Protein AF-A0A2E8SE80-F1 (afdb_monomer)

pLDDT: mean 87.83, std 9.96, range [51.25, 95.75]

Radius of gyration: 15.86 Å; Cα contacts (8 Å, |Δi|>4): 78; chains: 1; bounding box: 35×15×48 Å

Structure (mmCIF, N/CA/C/O backbone):
data_AF-A0A2E8SE80-F1
#
_entry.id   AF-A0A2E8SE80-F1
#
loop_
_atom_site.group_PDB
_atom_site.id
_atom_site.type_symbol
_atom_site.label_atom_id
_atom_site.label_alt_id
_atom_site.label_comp_id
_atom_site.label_asym_id
_atom_site.label_entity_id
_atom_site.label_seq_id
_atom_site.pdbx_PDB_ins_code
_atom_site.Cartn_x
_atom_site.Cartn_y
_atom_site.Cartn_z
_atom_site.occupancy
_atom_site.B_iso_or_equiv
_atom_site.auth_seq_id
_atom_site.auth_comp_id
_atom_site.auth_asym_id
_atom_site.auth_atom_id
_atom_site.pdbx_PDB_model_num
ATOM 1 N N . MET A 1 1 ? 11.054 -3.445 -28.684 1.00 51.25 1 MET A N 1
ATOM 2 C CA . MET A 1 1 ? 10.386 -4.247 -27.633 1.00 51.25 1 MET A CA 1
ATOM 3 C C . MET A 1 1 ? 10.682 -3.710 -26.222 1.00 51.25 1 MET A C 1
ATOM 5 O O . MET A 1 1 ? 9.757 -3.638 -25.423 1.00 51.25 1 MET A O 1
ATOM 9 N N . GLU A 1 2 ? 11.897 -3.213 -25.942 1.00 58.66 2 GLU A N 1
ATOM 10 C CA . GLU A 1 2 ? 12.315 -2.651 -24.634 1.00 58.66 2 GLU A CA 1
ATOM 11 C C . GLU A 1 2 ? 11.489 -1.472 -24.078 1.00 58.66 2 GLU A C 1
ATOM 13 O O . GLU A 1 2 ? 11.226 -1.421 -22.878 1.00 58.66 2 GLU A O 1
ATOM 18 N N . LYS A 1 3 ? 11.012 -0.531 -24.911 1.00 59.78 3 LYS A N 1
ATOM 19 C CA . LYS A 1 3 ? 10.270 0.656 -24.418 1.00 59.78 3 LYS A CA 1
ATOM 20 C C . LYS A 1 3 ? 9.009 0.308 -23.605 1.00 59.78 3 LYS A C 1
ATOM 22 O O . LYS A 1 3 ? 8.600 1.084 -22.742 1.00 59.78 3 LYS A O 1
ATOM 27 N N . ASN A 1 4 ? 8.407 -0.857 -23.851 1.00 71.19 4 ASN A N 1
ATOM 28 C CA . ASN A 1 4 ? 7.213 -1.312 -23.135 1.00 71.19 4 ASN A CA 1
ATOM 29 C C . ASN A 1 4 ? 7.536 -1.856 -21.735 1.00 71.19 4 ASN A C 1
ATOM 31 O O . ASN A 1 4 ? 6.714 -1.715 -20.831 1.00 71.19 4 ASN A O 1
ATOM 35 N N . LEU A 1 5 ? 8.722 -2.441 -21.543 1.00 75.81 5 LEU A N 1
ATOM 36 C CA . LEU A 1 5 ? 9.172 -2.981 -20.257 1.00 75.81 5 LEU A CA 1
ATOM 37 C C . LEU A 1 5 ? 9.461 -1.859 -19.261 1.00 75.81 5 LEU A C 1
ATOM 39 O O . LEU A 1 5 ? 8.974 -1.915 -18.136 1.00 75.81 5 LEU A O 1
ATOM 43 N N . PHE A 1 6 ? 10.145 -0.796 -19.695 1.00 79.62 6 PHE A N 1
ATOM 44 C CA . PHE A 1 6 ? 10.405 0.368 -18.843 1.00 79.62 6 PHE A CA 1
ATOM 45 C C . PHE A 1 6 ? 9.112 1.076 -18.409 1.00 79.62 6 PHE A C 1
ATOM 47 O O . PHE A 1 6 ? 8.942 1.393 -17.233 1.00 79.62 6 PHE A O 1
ATOM 54 N N . LYS A 1 7 ? 8.159 1.269 -19.336 1.00 84.56 7 LYS A N 1
ATOM 55 C CA . LYS A 1 7 ? 6.838 1.830 -19.006 1.00 84.56 7 LYS A CA 1
ATOM 56 C C . LYS A 1 7 ? 6.084 0.956 -18.006 1.00 84.56 7 LYS A C 1
ATOM 58 O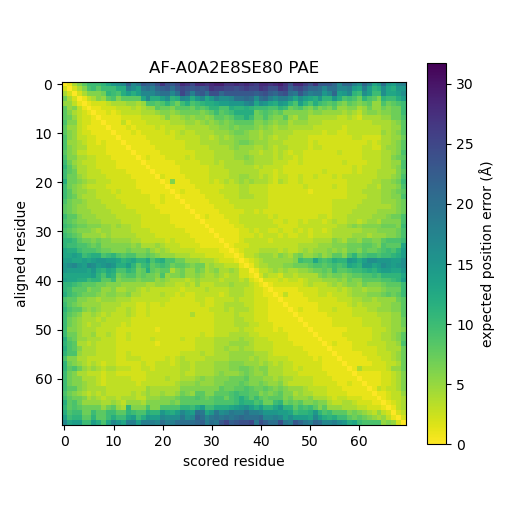 O . LYS A 1 7 ? 5.549 1.487 -17.038 1.00 84.56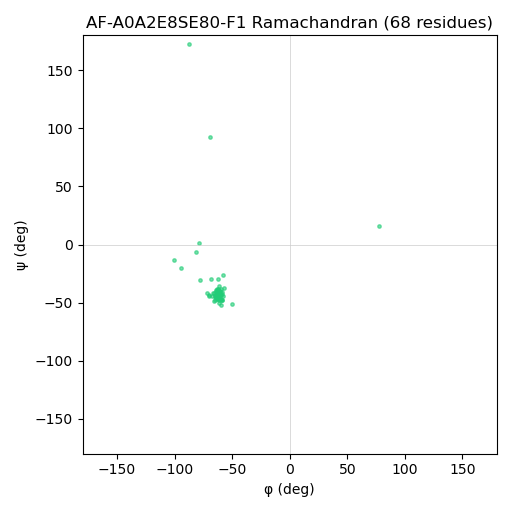 7 LYS A O 1
ATOM 63 N N . LYS A 1 8 ? 6.044 -0.364 -18.224 1.00 84.88 8 LYS A N 1
ATOM 64 C CA . LYS A 1 8 ? 5.408 -1.301 -17.286 1.00 84.88 8 LYS A CA 1
ATOM 65 C C . LYS A 1 8 ? 6.072 -1.214 -15.916 1.00 84.88 8 LYS A C 1
ATOM 67 O O . LYS A 1 8 ? 5.375 -0.974 -14.941 1.00 84.88 8 LYS A O 1
ATOM 72 N N . TRP A 1 9 ? 7.397 -1.327 -15.854 1.00 89.81 9 TRP A N 1
ATOM 73 C CA . TRP A 1 9 ? 8.162 -1.215 -14.616 1.00 89.81 9 TRP A CA 1
ATOM 74 C C . TRP A 1 9 ? 7.800 0.038 -13.815 1.00 89.81 9 TRP A C 1
ATOM 76 O O . TRP A 1 9 ? 7.473 -0.066 -12.635 1.00 89.81 9 TRP A O 1
ATOM 86 N N . PHE A 1 10 ? 7.815 1.202 -14.470 1.00 89.81 10 PHE A N 1
ATOM 87 C CA . PHE A 1 10 ? 7.510 2.475 -13.828 1.00 89.81 10 PHE A CA 1
ATOM 88 C C . PHE A 1 10 ? 6.095 2.487 -13.238 1.00 89.81 10 PHE A C 1
ATOM 90 O O . PHE A 1 10 ? 5.921 2.818 -12.069 1.00 89.81 10 PHE A O 1
ATOM 97 N N . TRP A 1 11 ? 5.091 2.055 -14.006 1.00 91.06 11 TRP A N 1
ATOM 98 C CA . TRP A 1 11 ? 3.712 1.982 -13.518 1.00 91.06 11 TRP A CA 1
ATOM 99 C C . TRP A 1 11 ? 3.543 0.988 -12.366 1.00 91.06 11 TRP A C 1
ATOM 101 O O . TRP A 1 11 ? 2.922 1.333 -11.365 1.00 91.06 11 TRP A O 1
ATOM 111 N N . PHE A 1 12 ? 4.127 -0.210 -12.462 1.00 91.19 12 PHE A N 1
ATOM 112 C CA . PHE A 1 12 ? 4.080 -1.212 -11.391 1.00 91.19 12 PHE A CA 1
ATOM 113 C C . PHE A 1 12 ? 4.752 -0.709 -10.105 1.00 91.19 12 PHE A C 1
ATOM 115 O O . PHE A 1 12 ? 4.210 -0.900 -9.018 1.00 91.19 12 PHE A O 1
ATOM 122 N N . ALA A 1 13 ? 5.890 -0.019 -10.223 1.00 91.94 13 ALA A N 1
ATOM 123 C CA . ALA A 1 13 ? 6.590 0.567 -9.084 1.00 91.94 13 ALA A CA 1
ATOM 124 C C . ALA A 1 13 ? 5.765 1.683 -8.425 1.00 91.94 13 ALA A C 1
ATOM 126 O O . ALA A 1 13 ? 5.584 1.668 -7.209 1.00 91.94 13 ALA A O 1
ATOM 127 N N . VAL A 1 14 ? 5.231 2.618 -9.220 1.00 94.31 14 VAL A N 1
ATOM 128 C CA . VAL A 1 14 ? 4.422 3.743 -8.721 1.00 94.31 14 VAL A CA 1
ATOM 129 C C . VAL A 1 14 ? 3.140 3.244 -8.056 1.00 94.31 14 VAL A C 1
ATOM 131 O O . VAL A 1 14 ? 2.839 3.659 -6.941 1.00 94.31 14 VAL A O 1
ATOM 134 N N . ILE A 1 15 ? 2.414 2.320 -8.693 1.00 94.00 15 ILE A N 1
ATOM 135 C CA . ILE A 1 15 ? 1.182 1.741 -8.139 1.00 94.00 15 ILE A CA 1
ATOM 136 C C . ILE A 1 15 ? 1.484 0.961 -6.856 1.00 94.00 15 ILE A C 1
ATOM 138 O O . ILE A 1 15 ? 0.780 1.132 -5.864 1.00 94.00 15 ILE A O 1
ATOM 142 N N . GLY A 1 16 ? 2.542 0.144 -6.842 1.00 93.12 16 GLY A N 1
ATOM 143 C CA . GLY A 1 16 ? 2.934 -0.624 -5.660 1.00 93.12 16 GLY A CA 1
ATOM 144 C C . GLY A 1 16 ? 3.304 0.262 -4.468 1.00 93.12 16 GLY A C 1
ATOM 145 O O . GLY A 1 16 ? 2.886 -0.016 -3.342 1.00 93.12 16 GLY A O 1
ATOM 146 N N . LEU A 1 17 ? 4.029 1.358 -4.712 1.00 94.44 17 LEU A N 1
ATOM 147 C CA . LEU A 1 17 ? 4.395 2.319 -3.671 1.00 94.44 17 LEU A CA 1
ATOM 148 C C . LEU A 1 17 ? 3.174 3.115 -3.179 1.00 94.44 17 LEU A C 1
ATOM 150 O O . LEU A 1 17 ? 2.989 3.267 -1.973 1.00 94.44 17 LEU A O 1
ATOM 154 N N . ALA A 1 18 ? 2.315 3.572 -4.096 1.00 95.38 18 ALA A N 1
ATOM 155 C CA . ALA A 1 18 ? 1.102 4.317 -3.766 1.00 95.38 18 ALA A CA 1
ATOM 156 C C . ALA A 1 18 ? 0.106 3.469 -2.959 1.00 95.38 18 ALA A C 1
ATOM 158 O O . ALA A 1 18 ? -0.422 3.943 -1.956 1.00 95.38 18 ALA A O 1
ATOM 159 N N . LEU A 1 19 ? -0.105 2.204 -3.345 1.00 93.44 19 LEU A N 1
ATOM 160 C CA . LEU A 1 19 ? -0.956 1.263 -2.607 1.00 93.44 19 LEU A CA 1
ATOM 161 C C . LEU A 1 19 ? -0.416 0.970 -1.208 1.00 93.44 19 LEU A C 1
ATOM 163 O O . LEU A 1 19 ? -1.202 0.885 -0.270 1.00 93.44 19 LEU A O 1
ATOM 167 N N . ASN A 1 20 ? 0.905 0.850 -1.049 1.00 95.19 20 ASN A N 1
ATOM 168 C CA . ASN A 1 20 ? 1.511 0.695 0.272 1.00 95.19 20 ASN A CA 1
ATOM 169 C C . ASN A 1 20 ? 1.298 1.935 1.142 1.00 95.19 20 ASN A C 1
ATOM 171 O O . ASN A 1 20 ? 0.869 1.799 2.283 1.00 95.19 20 ASN A O 1
ATOM 175 N N . GLY A 1 21 ? 1.555 3.132 0.606 1.00 94.81 21 GLY A N 1
ATOM 176 C CA . GLY A 1 21 ? 1.329 4.384 1.331 1.00 94.81 21 GLY A CA 1
ATOM 177 C C . GLY A 1 21 ? -0.133 4.543 1.751 1.00 94.81 21 GLY A C 1
ATOM 178 O O . GLY A 1 21 ? -0.417 4.780 2.921 1.00 94.81 21 GLY A O 1
ATOM 179 N N . PHE A 1 22 ? -1.060 4.314 0.818 1.00 94.94 22 PHE A N 1
ATOM 180 C CA . PHE A 1 22 ? -2.496 4.343 1.088 1.00 94.94 22 PHE A CA 1
ATOM 181 C C . PHE A 1 22 ? -2.916 3.282 2.114 1.00 94.94 22 PHE A C 1
ATOM 183 O O . PHE A 1 22 ? -3.641 3.585 3.058 1.00 94.94 22 PHE A O 1
ATOM 190 N N . GLY A 1 23 ? -2.418 2.051 1.980 1.00 94.31 23 GLY A N 1
ATOM 191 C CA . GLY A 1 23 ? -2.671 0.971 2.928 1.00 94.31 23 GLY A CA 1
ATOM 192 C C . GLY A 1 23 ? -2.173 1.298 4.337 1.00 94.31 23 GLY A C 1
ATOM 193 O O . GLY A 1 23 ? -2.914 1.094 5.295 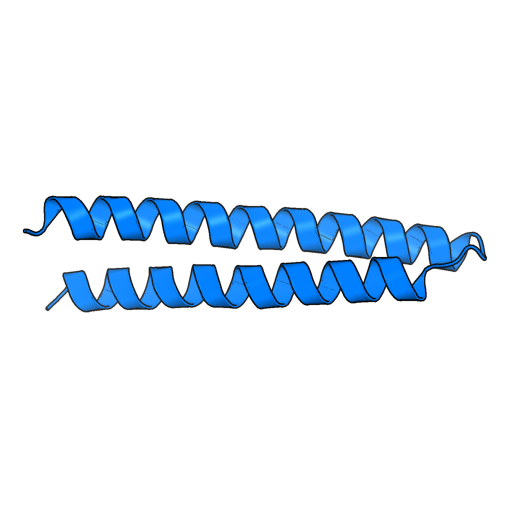1.00 94.31 23 GLY A O 1
ATOM 194 N N . LEU A 1 24 ? -0.976 1.883 4.477 1.00 93.75 24 LEU A N 1
ATOM 195 C CA . LEU A 1 24 ? -0.468 2.364 5.768 1.00 93.75 24 LEU A CA 1
ATOM 196 C C . LEU A 1 24 ? -1.356 3.459 6.366 1.00 93.75 24 LEU A C 1
ATOM 198 O O . LEU A 1 24 ? -1.618 3.422 7.566 1.00 93.75 24 LEU A O 1
ATOM 202 N N . SER A 1 25 ? -1.842 4.404 5.558 1.00 95.19 25 SER A N 1
ATOM 203 C CA . SER A 1 25 ? -2.774 5.432 6.033 1.00 95.19 25 SER A CA 1
ATOM 204 C C . SER A 1 25 ? -4.079 4.821 6.549 1.00 95.19 25 SER A C 1
ATOM 206 O O . SER A 1 25 ? -4.526 5.181 7.633 1.00 95.19 25 SER A O 1
ATOM 208 N N . VAL A 1 26 ? -4.651 3.843 5.835 1.00 92.94 26 VAL A N 1
ATOM 209 C CA . VAL A 1 26 ? -5.869 3.128 6.265 1.00 92.94 26 VAL A CA 1
ATOM 210 C C . VAL A 1 26 ? -5.633 2.341 7.557 1.00 92.94 26 VAL A C 1
ATOM 212 O O . VAL A 1 26 ? -6.483 2.348 8.447 1.00 92.94 26 VAL A O 1
ATOM 215 N N . VAL A 1 27 ? -4.470 1.697 7.706 1.00 94.56 27 VAL A N 1
ATOM 216 C CA . VAL A 1 27 ? -4.087 1.057 8.976 1.00 94.56 27 VAL A CA 1
ATOM 217 C C . VAL A 1 27 ? -3.959 2.096 10.095 1.00 94.56 27 VAL A C 1
ATOM 219 O O . VAL A 1 27 ? -4.413 1.838 11.207 1.00 94.56 27 VAL A O 1
ATOM 222 N N . GLY A 1 28 ? -3.389 3.272 9.820 1.00 92.94 28 GLY A N 1
ATOM 223 C CA . GLY A 1 28 ? -3.302 4.380 10.775 1.00 92.94 28 GLY A CA 1
ATOM 224 C C . GLY A 1 28 ? -4.675 4.836 11.271 1.00 92.94 28 GLY A C 1
ATOM 225 O O . GLY A 1 28 ? -4.898 4.911 12.479 1.00 92.94 28 GLY A O 1
ATOM 226 N N . GLU A 1 29 ? -5.624 5.036 10.356 1.00 92.31 29 GLU A N 1
ATOM 227 C CA . GLU A 1 29 ? -7.019 5.347 10.693 1.00 92.31 29 GLU A CA 1
ATOM 228 C C . GLU A 1 29 ? -7.669 4.227 11.515 1.00 92.31 29 GLU A C 1
ATOM 230 O O . GLU A 1 29 ? -8.333 4.494 12.516 1.00 92.31 29 GLU A O 1
ATOM 235 N N . ALA A 1 30 ? -7.417 2.959 11.173 1.00 92.62 30 ALA A N 1
ATOM 236 C CA . ALA A 1 30 ? -7.904 1.825 11.955 1.00 92.62 30 ALA A CA 1
ATOM 237 C C . ALA A 1 30 ? -7.338 1.816 13.386 1.00 92.62 30 ALA A C 1
ATOM 239 O O . ALA A 1 30 ? -8.056 1.503 14.336 1.00 92.62 30 ALA A O 1
ATOM 240 N N . ILE A 1 31 ? -6.067 2.184 13.568 1.00 92.44 31 ILE A N 1
ATOM 241 C CA . ILE A 1 31 ? -5.448 2.310 14.894 1.00 92.44 31 ILE A CA 1
ATOM 242 C C . ILE A 1 31 ? -6.133 3.426 15.690 1.00 92.44 31 ILE A C 1
ATOM 244 O O . ILE A 1 31 ? -6.485 3.216 16.850 1.00 92.44 31 ILE A O 1
ATOM 248 N N . ILE A 1 32 ? -6.379 4.586 15.080 1.00 93.00 32 ILE A N 1
ATOM 249 C CA . ILE A 1 32 ? -7.079 5.700 15.735 1.00 93.00 32 ILE A CA 1
ATOM 250 C C . ILE A 1 32 ? -8.509 5.288 16.118 1.00 93.00 32 ILE A C 1
ATOM 252 O O . ILE A 1 32 ? -8.929 5.522 17.252 1.00 93.00 32 ILE A O 1
ATOM 256 N N . ALA A 1 33 ? -9.237 4.619 15.219 1.00 90.56 33 ALA A N 1
ATOM 257 C CA . ALA A 1 33 ? -10.573 4.085 15.483 1.00 90.56 33 ALA A CA 1
ATOM 258 C C . ALA A 1 33 ? -10.568 3.072 16.641 1.00 90.56 33 ALA A C 1
ATOM 260 O O . ALA A 1 33 ? -11.448 3.111 17.502 1.00 90.56 33 ALA A O 1
ATOM 261 N N . LYS A 1 34 ? -9.529 2.227 16.734 1.00 89.88 34 LYS A N 1
ATOM 262 C CA . LYS A 1 34 ? -9.335 1.295 17.855 1.00 89.88 34 LYS A CA 1
ATOM 263 C C . LYS A 1 34 ? -9.203 2.034 19.184 1.00 89.88 34 LY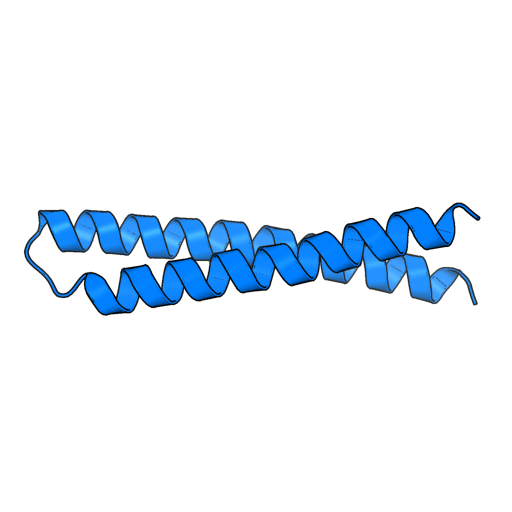S A C 1
ATOM 265 O O . LYS A 1 34 ? -9.810 1.616 20.165 1.00 89.88 34 LYS A O 1
ATOM 270 N N . PHE A 1 35 ? -8.441 3.127 19.218 1.00 90.00 35 PHE A N 1
ATOM 271 C CA . PHE A 1 35 ? -8.291 3.949 20.422 1.00 90.00 35 PHE A CA 1
ATOM 272 C C . PHE A 1 35 ? -9.575 4.692 20.809 1.00 90.00 35 PHE A C 1
ATOM 274 O O . PHE A 1 35 ? -9.804 4.919 21.993 1.00 90.00 35 PHE A O 1
ATO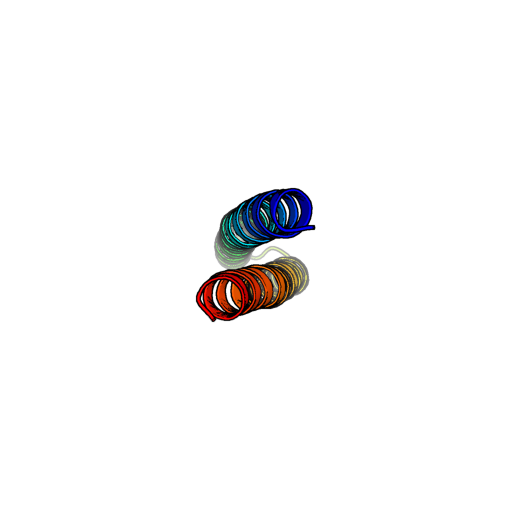M 281 N N . LYS A 1 36 ? -10.429 5.033 19.838 1.00 91.44 36 LYS A N 1
ATOM 282 C CA . LYS A 1 36 ? -11.740 5.662 20.073 1.00 91.44 36 LYS A CA 1
ATOM 283 C C . LYS A 1 36 ? -12.849 4.673 20.459 1.00 91.44 36 LYS A C 1
ATOM 285 O O . LYS A 1 36 ? -13.942 5.108 20.801 1.00 91.44 36 LYS A O 1
ATOM 290 N N . GLY A 1 37 ? -12.582 3.364 20.423 1.00 88.00 37 GLY A N 1
ATOM 291 C CA . GLY A 1 37 ? -13.582 2.325 20.696 1.00 88.00 37 GLY A CA 1
ATOM 292 C C . GLY A 1 37 ? -14.547 2.058 19.533 1.00 88.00 37 GLY A C 1
ATOM 293 O O . GLY A 1 37 ? -15.583 1.432 19.736 1.00 88.00 37 GLY A O 1
ATOM 294 N N . GLU A 1 38 ? -14.220 2.514 18.322 1.00 88.56 38 GLU A N 1
ATOM 295 C CA . GLU A 1 38 ? -15.015 2.287 17.112 1.00 88.56 38 GLU A CA 1
ATOM 296 C C . GLU A 1 38 ? -14.645 0.965 16.415 1.00 88.56 38 GLU A C 1
ATOM 298 O O . GLU A 1 38 ? -13.685 0.281 16.774 1.00 88.56 38 GLU A O 1
ATOM 303 N N . ALA A 1 39 ? -15.406 0.580 15.387 1.00 84.94 39 ALA A N 1
ATOM 304 C CA . ALA A 1 39 ? -15.168 -0.639 14.618 1.00 84.94 39 ALA A CA 1
ATOM 305 C C . ALA A 1 39 ? -13.879 -0.548 13.771 1.00 84.94 39 ALA A C 1
ATOM 307 O O . ALA A 1 39 ? -13.882 -0.108 12.624 1.00 84.94 39 ALA A O 1
ATOM 308 N N . TRP A 1 40 ? -12.763 -1.016 14.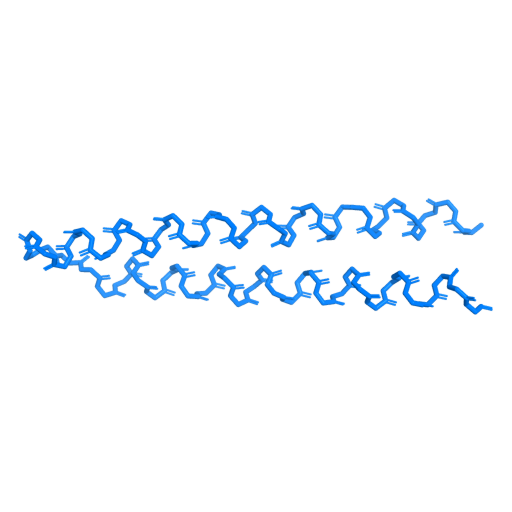329 1.00 86.19 40 TRP A N 1
ATOM 309 C CA . TRP A 1 40 ? -11.430 -0.929 13.719 1.00 86.19 40 TRP A CA 1
ATOM 310 C C . TRP A 1 40 ? -11.006 -2.169 12.921 1.00 86.19 40 TRP A C 1
ATOM 312 O O . TRP A 1 40 ? -10.110 -2.094 12.081 1.00 86.19 40 TRP A O 1
ATOM 322 N N . PHE A 1 41 ? -11.630 -3.322 13.170 1.00 85.56 41 PHE A N 1
ATOM 323 C CA . PHE A 1 41 ? -11.166 -4.610 12.644 1.00 85.56 41 PHE A CA 1
ATOM 324 C C . PHE A 1 41 ? -11.233 -4.693 11.109 1.00 85.56 41 PHE A C 1
ATOM 326 O O . PHE A 1 41 ? -10.271 -5.105 10.459 1.00 85.56 41 PHE A O 1
ATOM 333 N N . LEU A 1 42 ? -12.349 -4.255 10.519 1.00 88.56 42 LEU A N 1
ATOM 334 C CA . LEU A 1 42 ? -12.548 -4.248 9.065 1.00 88.56 42 LEU A CA 1
ATOM 335 C C . LEU A 1 42 ? -11.619 -3.250 8.365 1.00 88.56 42 LEU A C 1
ATOM 337 O O . LEU A 1 42 ? -10.989 -3.607 7.373 1.00 88.56 42 LEU A O 1
ATOM 341 N N . LEU A 1 43 ? -11.481 -2.036 8.909 1.00 89.62 43 LEU A N 1
ATOM 342 C CA . LEU A 1 43 ? -10.566 -1.020 8.376 1.00 89.62 43 LEU A CA 1
ATOM 343 C C . LEU A 1 43 ? -9.109 -1.489 8.444 1.00 89.62 43 LEU A C 1
ATOM 345 O O . LEU A 1 43 ? -8.381 -1.379 7.461 1.00 89.62 43 LEU A O 1
ATOM 349 N N . GLY A 1 44 ? -8.703 -2.095 9.561 1.00 90.19 44 GLY A N 1
ATOM 350 C CA . GLY A 1 44 ? -7.364 -2.661 9.710 1.00 90.19 44 GLY A CA 1
ATOM 351 C C . GLY A 1 44 ? -7.104 -3.793 8.717 1.00 90.19 44 GLY A C 1
ATOM 352 O O . GLY A 1 44 ? -6.050 -3.832 8.086 1.00 90.19 44 GLY A O 1
ATOM 353 N N . THR A 1 45 ? -8.085 -4.677 8.516 1.00 92.75 45 THR A N 1
ATOM 354 C CA . THR A 1 45 ? -7.973 -5.795 7.568 1.00 92.75 45 THR A CA 1
ATOM 355 C C . THR A 1 45 ? -7.895 -5.294 6.126 1.00 92.75 45 THR A C 1
ATOM 357 O O . THR A 1 45 ? -7.052 -5.763 5.363 1.00 92.75 45 THR A O 1
ATOM 360 N N . LEU A 1 46 ? -8.699 -4.291 5.756 1.00 92.81 46 LEU A N 1
ATOM 361 C CA . LEU A 1 46 ? -8.598 -3.621 4.457 1.00 92.81 46 LEU A CA 1
ATOM 362 C C . LEU A 1 46 ? -7.220 -2.984 4.256 1.00 92.81 46 LEU A C 1
ATOM 364 O O . LEU A 1 46 ? -6.616 -3.162 3.200 1.00 92.81 46 LEU A O 1
ATOM 368 N N . GLY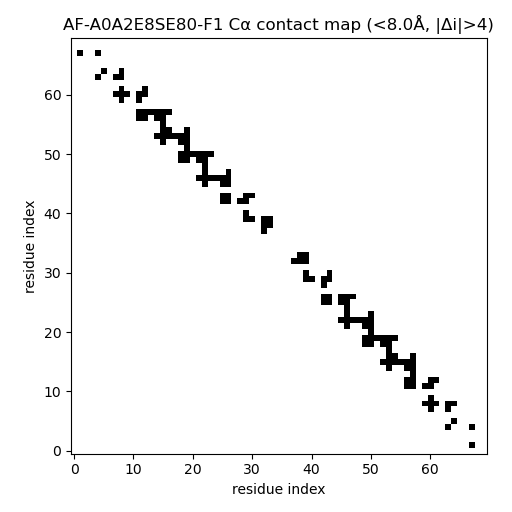 A 1 47 ? -6.686 -2.310 5.276 1.00 92.81 47 GLY A N 1
ATOM 369 C CA . GLY A 1 47 ? -5.334 -1.758 5.245 1.00 92.81 47 GLY A CA 1
ATOM 370 C C . GLY A 1 47 ? -4.263 -2.826 4.994 1.00 92.81 47 GLY A C 1
ATOM 371 O O . GLY A 1 47 ? -3.407 -2.655 4.128 1.00 92.81 47 GLY A O 1
ATOM 372 N N . LEU A 1 48 ? -4.354 -3.979 5.665 1.00 92.81 48 LEU A N 1
ATOM 373 C CA . LEU A 1 48 ? -3.441 -5.108 5.444 1.00 92.81 48 LEU A CA 1
ATOM 374 C C . LEU A 1 48 ? -3.559 -5.702 4.034 1.00 92.81 48 LEU A C 1
ATOM 376 O O . LEU A 1 48 ? -2.537 -6.043 3.434 1.00 92.81 48 LEU A O 1
ATOM 380 N N . ILE A 1 49 ? -4.775 -5.808 3.488 1.00 95.19 49 ILE A N 1
ATOM 381 C CA . ILE A 1 49 ? -5.006 -6.265 2.109 1.00 95.19 49 ILE A CA 1
ATOM 382 C C . ILE A 1 49 ? -4.345 -5.303 1.116 1.00 95.19 49 ILE A C 1
ATOM 384 O O . ILE A 1 49 ? -3.670 -5.750 0.186 1.00 95.19 49 ILE A O 1
ATOM 388 N N . LEU A 1 50 ? -4.494 -3.992 1.325 1.00 93.88 50 LEU A N 1
ATOM 389 C CA . LEU A 1 50 ? -3.907 -2.960 0.468 1.00 93.88 50 LEU A CA 1
ATOM 390 C C . LEU A 1 50 ? -2.376 -2.995 0.496 1.00 93.88 50 LEU A C 1
ATOM 392 O O . LEU A 1 50 ? -1.753 -2.964 -0.564 1.00 93.88 50 LEU A O 1
ATOM 396 N N . ILE A 1 51 ? -1.776 -3.137 1.681 1.00 95.75 51 ILE A N 1
ATOM 397 C CA . ILE A 1 51 ? -0.320 -3.264 1.843 1.00 95.75 51 ILE A CA 1
ATOM 398 C C . ILE A 1 51 ? 0.196 -4.521 1.132 1.00 95.75 51 ILE A C 1
ATOM 400 O O . ILE A 1 51 ? 1.111 -4.435 0.315 1.00 95.75 51 ILE A O 1
ATOM 404 N N . ASN A 1 52 ? -0.416 -5.686 1.375 1.00 95.25 52 ASN A N 1
ATOM 405 C CA . ASN A 1 52 ? 0.005 -6.940 0.738 1.00 95.25 52 ASN A CA 1
ATOM 406 C C . ASN A 1 52 ? -0.154 -6.897 -0.788 1.00 95.25 52 ASN A C 1
ATOM 408 O O . ASN A 1 52 ? 0.732 -7.335 -1.524 1.00 95.25 52 ASN A O 1
ATOM 412 N N . SER A 1 53 ? -1.246 -6.306 -1.275 1.00 94.62 53 SER A N 1
ATOM 413 C CA . SER A 1 53 ? -1.456 -6.094 -2.709 1.00 94.62 53 SER A CA 1
ATOM 414 C C . SER A 1 53 ? -0.381 -5.169 -3.284 1.00 94.62 53 SER A C 1
ATOM 416 O O . SER A 1 53 ? 0.243 -5.496 -4.293 1.00 94.62 53 SER A O 1
ATOM 418 N N . GLY A 1 54 ? -0.096 -4.050 -2.612 1.00 93.56 54 GLY A N 1
ATOM 419 C CA . GLY A 1 54 ? 0.959 -3.116 -2.995 1.00 93.56 54 GLY A CA 1
ATOM 420 C C . GLY A 1 54 ? 2.345 -3.766 -3.044 1.00 93.56 54 GLY A C 1
ATOM 421 O O . GLY A 1 54 ? 3.100 -3.517 -3.984 1.00 93.56 54 GLY A O 1
ATOM 422 N N . LEU A 1 55 ? 2.671 -4.640 -2.083 1.00 93.56 55 LEU A N 1
ATOM 423 C CA . LEU A 1 55 ? 3.925 -5.405 -2.067 1.00 93.56 55 LEU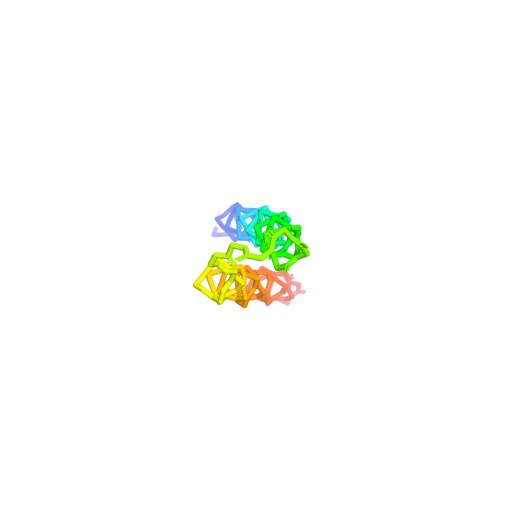 A CA 1
ATOM 424 C C . LEU A 1 55 ? 4.045 -6.338 -3.279 1.00 93.56 55 LEU A C 1
ATOM 426 O O . LEU A 1 55 ? 5.121 -6.427 -3.866 1.00 93.56 55 LEU A O 1
ATOM 430 N N . CYS A 1 56 ? 2.953 -6.975 -3.709 1.00 93.81 56 CYS A N 1
ATOM 431 C CA . CYS A 1 56 ? 2.940 -7.809 -4.914 1.00 93.81 56 CYS A CA 1
ATOM 432 C C . CYS A 1 56 ? 3.225 -6.991 -6.191 1.00 93.81 56 CYS A C 1
ATOM 434 O O . CYS A 1 56 ? 4.068 -7.371 -7.013 1.00 93.81 56 CYS A O 1
ATOM 436 N N . PHE A 1 57 ? 2.591 -5.819 -6.334 1.00 91.12 57 PHE A N 1
ATOM 437 C CA . PHE A 1 57 ? 2.854 -4.906 -7.455 1.00 91.12 57 PHE A CA 1
ATOM 438 C C . PHE A 1 57 ? 4.298 -4.391 -7.444 1.00 91.12 57 PHE A C 1
ATOM 440 O O . PHE A 1 57 ? 4.962 -4.377 -8.484 1.00 91.12 57 PHE A O 1
ATOM 447 N N . PHE A 1 58 ? 4.813 -4.033 -6.266 1.00 91.25 58 PHE A N 1
ATOM 448 C CA . PHE A 1 58 ? 6.192 -3.584 -6.108 1.00 91.25 58 PHE A CA 1
ATOM 449 C C . PHE A 1 58 ? 7.202 -4.699 -6.421 1.00 91.25 58 PHE A C 1
ATOM 451 O O . PHE A 1 58 ? 8.154 -4.472 -7.166 1.00 91.25 58 PHE A O 1
ATOM 458 N N . GLY A 1 59 ? 6.972 -5.925 -5.942 1.00 91.06 59 GLY A N 1
ATOM 459 C CA . GLY A 1 59 ? 7.806 -7.089 -6.253 1.00 91.06 59 GLY A CA 1
ATOM 460 C C . GLY A 1 59 ? 7.836 -7.406 -7.750 1.00 91.06 59 GLY A C 1
ATOM 461 O O . GLY A 1 59 ? 8.902 -7.646 -8.316 1.00 91.06 59 GLY A O 1
ATOM 462 N N . THR A 1 60 ? 6.688 -7.294 -8.425 1.00 90.31 60 THR A N 1
ATOM 463 C CA . THR A 1 60 ? 6.596 -7.424 -9.888 1.00 90.31 60 THR A CA 1
ATOM 464 C C . THR A 1 60 ? 7.424 -6.351 -10.599 1.00 90.31 60 THR A C 1
ATOM 466 O O . THR A 1 60 ? 8.119 -6.646 -11.573 1.00 90.31 60 THR A O 1
ATOM 469 N N . ALA A 1 61 ? 7.419 -5.113 -10.094 1.00 91.06 61 ALA A N 1
ATOM 470 C CA . ALA A 1 61 ? 8.293 -4.065 -10.607 1.00 91.06 61 ALA A CA 1
ATOM 471 C C . ALA A 1 61 ? 9.775 -4.438 -10.428 1.00 91.06 61 ALA A C 1
ATOM 473 O O . ALA A 1 61 ? 10.551 -4.368 -11.376 1.00 91.06 61 ALA A O 1
ATOM 474 N N . VAL A 1 62 ? 10.196 -4.899 -9.251 1.00 89.56 62 VAL A N 1
ATOM 475 C CA . VAL A 1 62 ? 11.594 -5.314 -9.036 1.00 89.56 62 VAL A CA 1
ATOM 476 C C . VAL A 1 62 ? 11.998 -6.445 -9.993 1.00 89.56 62 VAL A C 1
ATOM 478 O O . VAL A 1 62 ? 13.058 -6.366 -10.616 1.00 89.56 62 VAL A O 1
ATOM 481 N N . GLY A 1 63 ? 11.128 -7.438 -10.200 1.00 88.31 63 GLY A N 1
ATOM 482 C CA . GLY A 1 63 ? 11.352 -8.513 -11.172 1.00 88.31 63 GLY A CA 1
ATOM 483 C C . GLY A 1 63 ? 11.517 -7.996 -12.605 1.00 88.31 63 GLY A C 1
ATOM 484 O O . GLY A 1 63 ? 12.484 -8.345 -13.281 1.00 88.31 63 GLY A O 1
ATOM 485 N N . LEU A 1 64 ? 10.636 -7.093 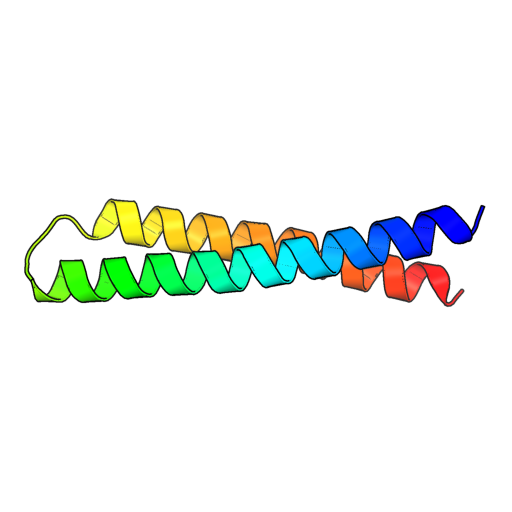-13.052 1.00 86.81 64 LEU A N 1
ATOM 486 C CA . LEU A 1 64 ? 10.732 -6.450 -14.370 1.00 86.81 64 LEU A CA 1
ATOM 487 C C . LEU A 1 64 ? 12.017 -5.626 -14.529 1.00 86.81 64 LEU A C 1
ATOM 489 O O . LEU A 1 64 ? 12.594 -5.586 -15.616 1.00 86.81 64 LEU A O 1
ATOM 493 N N . ARG A 1 65 ? 12.490 -4.980 -13.456 1.00 83.81 65 ARG A N 1
ATOM 494 C CA . ARG A 1 65 ? 13.753 -4.231 -13.467 1.00 83.81 65 ARG A CA 1
ATOM 495 C C . ARG A 1 65 ? 14.950 -5.145 -13.672 1.00 83.81 65 ARG A C 1
ATOM 497 O O . ARG A 1 65 ? 15.862 -4.774 -14.407 1.00 83.81 65 ARG A O 1
ATOM 504 N N . TYR A 1 66 ? 14.949 -6.297 -13.007 1.00 84.19 66 TYR A N 1
ATOM 505 C CA . TYR A 1 66 ? 16.027 -7.273 -13.102 1.00 84.19 66 TYR A CA 1
ATOM 506 C C . TYR A 1 66 ? 16.028 -7.976 -14.465 1.00 84.19 66 TYR A C 1
ATOM 508 O O . TYR A 1 66 ? 17.076 -8.088 -15.089 1.00 84.19 66 TYR A O 1
ATOM 516 N N . ALA A 1 67 ? 14.851 -8.346 -14.981 1.00 78.88 67 ALA A N 1
ATOM 517 C CA . ALA A 1 67 ? 14.700 -8.947 -16.306 1.00 78.88 67 ALA A CA 1
ATOM 518 C C . ALA A 1 67 ? 15.151 -8.021 -17.450 1.00 78.88 67 ALA A C 1
ATOM 520 O O . ALA A 1 67 ? 15.617 -8.506 -18.466 1.00 78.88 67 ALA A O 1
ATOM 521 N N . ASN A 1 68 ? 15.056 -6.696 -17.290 1.00 70.69 68 ASN A N 1
ATOM 522 C CA . ASN A 1 68 ? 15.562 -5.733 -18.277 1.00 70.69 68 ASN A CA 1
ATOM 523 C C . ASN A 1 68 ? 17.092 -5.522 -18.202 1.00 70.69 68 ASN A C 1
ATOM 525 O O . ASN A 1 68 ? 17.616 -4.641 -18.881 1.00 70.69 68 ASN A O 1
ATOM 529 N N . ARG A 1 69 ? 17.807 -6.222 -17.310 1.00 63.75 69 ARG A N 1
ATOM 530 C CA . ARG A 1 69 ? 19.268 -6.108 -17.148 1.00 63.75 69 ARG A CA 1
ATOM 531 C C . ARG A 1 69 ? 20.041 -7.247 -17.840 1.00 63.75 69 ARG A C 1
ATOM 533 O O . ARG A 1 69 ? 21.254 -7.114 -17.978 1.00 63.75 69 ARG A O 1
ATOM 540 N N . PHE A 1 70 ? 19.365 -8.316 -18.260 1.00 53.78 70 PHE A N 1
ATOM 541 C CA . PHE A 1 70 ? 19.918 -9.425 -19.051 1.00 53.78 70 PHE A CA 1
ATOM 542 C C . PHE A 1 70 ? 19.357 -9.373 -20.471 1.00 53.78 70 PHE A C 1
ATOM 544 O O . PHE A 1 70 ? 20.087 -9.799 -21.389 1.00 53.78 70 PHE A O 1
#

Secondary structure (DSSP, 8-state):
-HHHHHHHHHHHHHHHHHHHHHHHHHHHHHHHHHHHTS--HHHHHHHHHHHHHHHHHHHHHHHHHHHTT-

Foldseek 3Di:
DVVVLVVLLVVLQVQLVVLLVVLVVLLVVLVVCVVVVHDSPVSNVSSVVSNVVSVVSNVVSVVSVVVSVD

Mean predicted aligned error: 5.29 Å

Sequence (70 aa):
MEKNLFKKWFWFAVIGLALNGFGLSVVGEAIIAKFKGEAWFLLGTLGLILINSGLCFFGTAVGLRYANRF

Solvent-accessible surface area (backbone atoms only — not comparable to full-atom values): 3441 Å² total; per-residue (Å²): 121,66,74,59,54,58,54,48,28,52,51,29,36,51,51,11,51,48,32,30,52,52,11,51,51,38,32,49,52,16,52,53,30,48,76,72,71,48,91,18,67,66,43,32,50,51,10,52,51,32,29,54,52,10,49,51,34,30,51,51,14,53,51,49,57,55,62,75,74,114

Nearest PDB structures (foldseek):
  6he3-assembly1_A  TM=7.462E-01  e=1.002E+00  Pseudomonas aeruginosa
  6hdz-assembly1_A  TM=7.426E-01  e=1.207E+00  Pseudomonas aeruginosa
  6he1-assembly1_A  TM=7.505E-01  e=1.752E+00  Pseudomonas aeruginosa
  7a0g-assembly1_FFF  TM=8.788E-01  e=8.802E+00  Serratia marcescens